Protein AF-A0A4D4KSQ4-F1 (afdb_monomer_lite)

Foldseek 3Di:
DPPPVPQPDDPDDPDDDDDDDDDPPRDPDDPDPDDDDDDDDDDDDDDPVDDDDPDQFADDDPSDQKDKDWDPADDPDDPPPQWDWDFAPPWDGSQHPVRTDPVRTDDIDHDHDGDMDIDHNDDDDDDDDD

pLDDT: mean 76.65, std 16.9, range [31.92, 95.06]

Secondary structure (DSSP, 8-state):
---TTTTT---S-------PPPPTT-------SSS------------TTS-----TT-S---SSSEEEEE----SS--TTSSEEEEE-TTSPTT--TTTS-GGGEEEEEE--SS-EEEEE---S------

Structure (mmCIF, N/CA/C/O backbone):
data_AF-A0A4D4KSQ4-F1
#
_entry.id   AF-A0A4D4KSQ4-F1
#
loop_
_atom_site.group_PDB
_atom_site.id
_atom_site.type_symbol
_atom_site.label_atom_id
_atom_site.label_alt_id
_atom_site.label_comp_id
_atom_site.label_asym_id
_atom_site.label_entity_id
_atom_site.label_seq_id
_atom_site.pdbx_PDB_ins_code
_atom_site.Cartn_x
_atom_site.Cartn_y
_atom_site.Cartn_z
_atom_site.occupancy
_atom_site.B_iso_or_equiv
_atom_site.auth_seq_id
_atom_site.auth_comp_id
_atom_site.auth_asym_id
_atom_site.auth_atom_id
_atom_site.pdbx_PDB_model_num
AT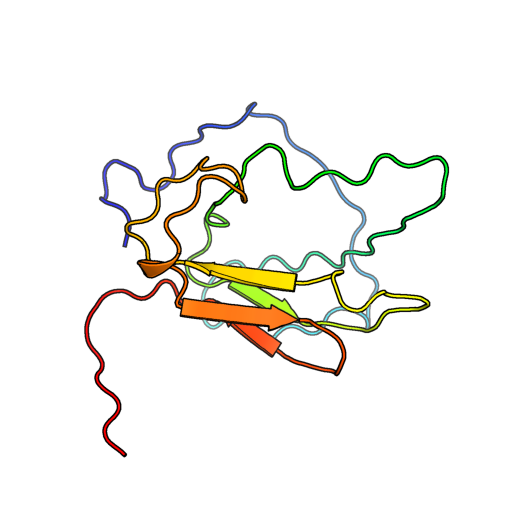OM 1 N N . MET A 1 1 ? -8.891 15.695 -1.012 1.00 41.22 1 MET A N 1
ATOM 2 C CA . MET A 1 1 ? -7.735 16.568 -1.251 1.00 41.22 1 MET A CA 1
ATOM 3 C C . MET A 1 1 ? -7.253 17.019 0.112 1.00 41.22 1 MET A C 1
ATOM 5 O O . MET A 1 1 ? -8.042 17.609 0.849 1.00 41.22 1 MET A O 1
ATOM 9 N N . LEU A 1 2 ? -6.022 16.661 0.494 1.00 42.97 2 LEU A N 1
ATOM 10 C CA . LEU A 1 2 ? -5.415 17.182 1.723 1.00 42.97 2 LEU A CA 1
ATOM 11 C C . LEU A 1 2 ? -5.394 18.716 1.657 1.00 42.97 2 LEU A C 1
ATOM 13 O O . LEU A 1 2 ? -5.388 19.301 0.571 1.00 42.97 2 LEU A O 1
ATOM 17 N N . SER A 1 3 ? -5.459 19.378 2.811 1.00 48.78 3 SER A N 1
ATOM 18 C CA . SER A 1 3 ? -5.404 20.838 2.846 1.00 48.78 3 SER A CA 1
ATOM 19 C C . SER A 1 3 ? -4.080 21.313 2.234 1.00 48.78 3 SER A C 1
ATOM 21 O O . SER A 1 3 ? -3.051 20.666 2.407 1.00 48.78 3 SER A O 1
ATOM 23 N N . THR A 1 4 ? -4.063 22.468 1.564 1.00 55.06 4 THR A N 1
ATOM 24 C CA . THR A 1 4 ? -2.838 23.038 0.962 1.00 55.06 4 THR A CA 1
ATOM 25 C C . THR A 1 4 ? -1.703 23.292 1.964 1.00 55.06 4 THR A C 1
ATOM 27 O O . THR A 1 4 ? -0.588 23.592 1.550 1.00 55.06 4 THR A O 1
ATOM 30 N N . LYS A 1 5 ? -1.969 23.207 3.275 1.00 53.38 5 LYS A N 1
ATOM 31 C CA . LYS A 1 5 ? -0.951 23.292 4.331 1.00 53.38 5 LYS A CA 1
ATOM 32 C C . LYS A 1 5 ? -0.245 21.967 4.619 1.00 53.38 5 LYS A C 1
ATOM 34 O O . LYS A 1 5 ? 0.877 22.012 5.111 1.00 53.38 5 LYS A O 1
ATOM 39 N N . ASP A 1 6 ? -0.888 20.843 4.323 1.00 57.50 6 ASP A N 1
ATOM 40 C CA . ASP A 1 6 ? -0.385 19.494 4.619 1.00 57.50 6 ASP A CA 1
ATOM 41 C C . ASP A 1 6 ? 0.122 18.781 3.355 1.00 57.50 6 ASP A C 1
ATOM 43 O O . ASP A 1 6 ? 0.700 17.698 3.423 1.00 57.50 6 ASP A O 1
ATOM 47 N N . ASP A 1 7 ? -0.070 19.407 2.195 1.00 59.31 7 ASP A N 1
ATOM 48 C CA . ASP A 1 7 ? 0.411 18.919 0.912 1.00 59.31 7 ASP A CA 1
ATOM 49 C C . ASP A 1 7 ? 1.947 19.037 0.835 1.00 59.31 7 ASP A C 1
ATOM 51 O O . ASP A 1 7 ? 2.521 20.089 1.127 1.00 59.31 7 ASP A O 1
ATOM 55 N N . PHE A 1 8 ? 2.625 17.952 0.449 1.00 57.41 8 PHE A N 1
ATOM 56 C CA . PHE A 1 8 ? 4.092 17.857 0.317 1.00 57.41 8 PHE A CA 1
ATOM 57 C C . PHE A 1 8 ? 4.929 18.023 1.604 1.00 57.41 8 PHE A C 1
ATOM 59 O O . PHE A 1 8 ? 6.138 18.267 1.525 1.00 57.41 8 PHE A O 1
ATOM 66 N N . VAL A 1 9 ? 4.349 17.852 2.796 1.00 70.56 9 VAL A N 1
ATOM 67 C CA . VAL A 1 9 ? 5.118 17.889 4.052 1.00 70.56 9 VAL A CA 1
ATOM 68 C C . VAL A 1 9 ? 5.728 16.513 4.351 1.00 70.56 9 VAL A C 1
ATOM 70 O O . VAL A 1 9 ? 5.035 15.514 4.521 1.00 70.56 9 VAL A O 1
ATOM 73 N N . GLN A 1 10 ? 7.061 16.438 4.422 1.00 70.75 10 GLN A N 1
ATOM 74 C CA . GLN A 1 10 ? 7.763 15.194 4.743 1.00 70.75 10 GLN A CA 1
ATOM 75 C C . GLN A 1 10 ? 7.709 14.904 6.251 1.00 70.75 10 GLN A C 1
ATOM 77 O O . GLN A 1 10 ? 8.364 15.579 7.041 1.00 70.75 10 GLN A O 1
ATOM 82 N N . HIS A 1 11 ? 7.004 13.840 6.637 1.00 74.31 11 HIS A N 1
ATOM 83 C CA . HIS A 1 11 ? 6.937 13.361 8.028 1.00 74.31 11 HIS A CA 1
ATOM 84 C C . HIS A 1 11 ? 7.864 12.164 8.321 1.00 74.31 11 HIS A C 1
ATOM 86 O O . HIS A 1 11 ? 7.946 11.693 9.454 1.00 74.31 11 HIS A O 1
ATOM 92 N N . GLY A 1 12 ? 8.575 11.668 7.302 1.00 73.19 12 GLY A N 1
ATOM 93 C CA . GLY A 1 12 ? 9.481 10.521 7.402 1.00 73.19 12 GLY A CA 1
ATOM 94 C C . GLY A 1 12 ? 10.941 10.879 7.711 1.00 73.19 12 GLY A C 1
ATOM 95 O O . GLY A 1 12 ? 11.318 12.031 7.884 1.00 73.19 12 GLY A O 1
ATOM 96 N N . SER A 1 13 ? 11.808 9.862 7.714 1.00 79.44 13 SER A N 1
ATOM 97 C CA . SER A 1 13 ? 13.224 9.978 8.120 1.00 79.44 13 SER A CA 1
ATOM 98 C C . SER A 1 13 ? 14.143 10.834 7.228 1.00 79.44 13 SER A C 1
ATOM 100 O O . SER A 1 13 ? 15.333 10.937 7.525 1.00 79.44 13 SER A O 1
ATOM 102 N N . GLY A 1 14 ? 13.661 11.375 6.103 1.00 82.69 14 GLY A N 1
ATOM 103 C CA . GLY A 1 14 ? 14.503 12.103 5.141 1.00 82.69 14 GLY A CA 1
ATOM 104 C C . GLY A 1 14 ? 15.452 11.228 4.310 1.00 82.69 14 GLY A C 1
ATOM 105 O O . GLY A 1 14 ? 16.205 11.744 3.488 1.00 82.69 14 GLY A O 1
ATOM 106 N N . LYS A 1 15 ? 15.463 9.906 4.517 1.00 86.31 15 LYS A N 1
ATOM 107 C CA . LYS A 1 15 ? 16.422 8.997 3.875 1.00 86.31 15 LYS A CA 1
ATOM 108 C C . LYS A 1 15 ? 15.991 8.608 2.464 1.00 86.31 15 LYS A C 1
ATOM 110 O O . LYS A 1 15 ? 14.857 8.192 2.248 1.00 86.31 15 LYS A O 1
ATOM 115 N N . VAL A 1 16 ? 16.944 8.640 1.537 1.00 89.06 16 VAL A N 1
ATOM 116 C CA . VAL A 1 16 ? 16.775 8.111 0.179 1.00 89.06 16 VAL A CA 1
ATOM 117 C C . VAL A 1 16 ? 17.078 6.614 0.175 1.00 89.06 16 VAL A C 1
ATOM 119 O O . VAL A 1 16 ? 18.085 6.173 0.731 1.00 89.06 16 VAL A O 1
ATOM 122 N N . ARG A 1 17 ? 16.206 5.832 -0.463 1.00 87.94 17 ARG A N 1
ATOM 123 C CA . ARG A 1 17 ? 16.414 4.410 -0.756 1.00 87.94 17 ARG A CA 1
ATOM 124 C C . ARG A 1 17 ? 16.480 4.229 -2.268 1.00 87.94 17 ARG A C 1
ATOM 126 O O . ARG A 1 17 ? 15.679 4.821 -2.983 1.00 87.94 17 ARG A O 1
ATOM 133 N N . ILE A 1 18 ? 17.442 3.437 -2.731 1.00 90.81 18 ILE A N 1
ATOM 134 C CA . ILE A 1 18 ? 17.653 3.142 -4.152 1.00 90.81 18 ILE A CA 1
ATOM 135 C C . ILE A 1 18 ? 17.267 1.682 -4.377 1.00 90.81 18 ILE A C 1
ATOM 137 O O . ILE A 1 18 ? 17.690 0.815 -3.613 1.00 90.81 18 ILE A O 1
ATOM 141 N N . PHE A 1 19 ? 16.455 1.435 -5.401 1.00 90.31 19 PHE A N 1
ATOM 142 C CA . PHE A 1 19 ? 15.987 0.108 -5.792 1.00 90.31 19 PHE A CA 1
ATOM 143 C C . PHE A 1 19 ? 16.490 -0.236 -7.192 1.00 90.31 19 PHE A C 1
ATOM 145 O O . PHE A 1 19 ? 16.766 0.663 -7.990 1.00 90.31 19 PHE A O 1
ATOM 152 N N . ASP A 1 20 ? 16.579 -1.532 -7.482 1.00 92.25 20 ASP A N 1
ATOM 153 C CA . ASP A 1 20 ? 16.898 -2.012 -8.823 1.00 92.25 20 ASP A CA 1
ATOM 154 C C . ASP A 1 20 ? 15.795 -1.630 -9.818 1.00 92.25 20 ASP A C 1
ATOM 156 O O . ASP A 1 20 ? 14.602 -1.660 -9.502 1.00 92.25 20 ASP A O 1
ATOM 160 N N . GLU A 1 21 ? 16.200 -1.291 -11.041 1.00 88.31 21 GLU A N 1
ATOM 161 C CA . GLU A 1 21 ? 15.267 -0.958 -12.112 1.00 88.31 21 GLU A CA 1
ATOM 162 C C . GLU A 1 21 ? 14.476 -2.194 -12.563 1.00 88.31 21 GLU A C 1
ATOM 164 O O . GLU A 1 21 ? 14.993 -3.315 -12.652 1.00 88.31 21 GLU A O 1
ATOM 169 N N . ILE A 1 22 ? 13.203 -1.981 -12.898 1.00 85.19 22 ILE A N 1
ATOM 170 C CA . ILE A 1 22 ? 12.370 -3.021 -13.493 1.00 85.19 22 ILE A CA 1
ATOM 171 C C . ILE A 1 22 ? 12.919 -3.374 -14.872 1.00 85.19 22 ILE A C 1
ATOM 173 O O . ILE A 1 22 ? 13.159 -2.515 -15.717 1.00 85.19 22 ILE A O 1
ATOM 177 N N . ARG A 1 23 ? 13.076 -4.674 -15.127 1.00 84.56 23 ARG A N 1
ATOM 178 C CA . ARG A 1 23 ? 13.585 -5.158 -16.411 1.00 84.56 23 ARG A CA 1
ATOM 179 C C . ARG A 1 23 ? 12.631 -4.802 -17.551 1.00 84.56 23 ARG A C 1
ATOM 181 O O . ARG A 1 23 ? 11.408 -4.861 -17.404 1.00 84.56 23 ARG A O 1
ATOM 188 N N . ALA A 1 24 ? 13.200 -4.533 -18.724 1.00 74.06 24 ALA A N 1
ATOM 189 C CA . ALA A 1 24 ? 12.431 -4.362 -19.952 1.00 74.06 24 ALA A CA 1
ATOM 190 C C . ALA A 1 24 ? 11.461 -5.546 -20.161 1.00 74.06 24 ALA A C 1
ATOM 192 O O . ALA A 1 24 ? 11.856 -6.709 -20.060 1.00 74.06 24 ALA A O 1
ATOM 193 N N . GLY A 1 25 ? 10.182 -5.242 -20.411 1.00 74.12 25 GLY A N 1
ATOM 194 C CA . GLY A 1 25 ? 9.107 -6.235 -20.561 1.00 74.12 25 GLY A CA 1
ATOM 195 C C . GLY A 1 25 ? 8.370 -6.624 -19.271 1.00 74.12 25 GLY A C 1
ATOM 196 O O . GLY A 1 25 ? 7.406 -7.377 -19.339 1.00 74.12 25 GLY A O 1
ATOM 197 N N . GLN A 1 26 ? 8.779 -6.110 -18.106 1.00 71.88 26 GLN A N 1
ATOM 198 C CA . GLN A 1 26 ? 8.053 -6.266 -16.832 1.00 71.88 26 GLN A CA 1
ATOM 199 C C . GLN A 1 26 ? 7.346 -4.975 -16.386 1.00 71.88 26 GLN A C 1
ATOM 201 O O . GLN A 1 26 ? 6.704 -4.946 -15.338 1.00 71.88 26 GLN A O 1
ATOM 206 N N . CYS A 1 27 ? 7.469 -3.911 -17.180 1.00 68.62 27 CYS A N 1
ATOM 207 C CA . CYS A 1 27 ? 6.822 -2.628 -16.958 1.00 68.62 27 CYS A CA 1
ATOM 208 C C . CYS A 1 27 ? 5.479 -2.602 -17.701 1.00 68.62 27 CYS A C 1
ATOM 210 O O . CYS A 1 27 ? 5.444 -2.507 -18.927 1.00 68.62 27 CYS A O 1
ATOM 212 N N . TRP A 1 28 ? 4.385 -2.718 -16.950 1.00 60.03 28 TRP A N 1
ATOM 213 C CA . TRP A 1 28 ? 3.015 -2.637 -17.458 1.00 60.03 28 TRP A CA 1
ATOM 214 C C . TRP A 1 28 ? 2.438 -1.270 -17.085 1.00 60.03 28 TRP A C 1
ATOM 216 O O . TRP A 1 28 ? 1.618 -1.164 -16.178 1.00 60.03 28 TRP A O 1
ATOM 226 N N . THR A 1 29 ? 2.923 -0.193 -17.703 1.00 60.50 29 THR A N 1
ATOM 227 C CA . THR A 1 29 ? 2.397 1.150 -17.425 1.00 60.50 29 THR A CA 1
ATOM 228 C C . THR A 1 29 ? 1.211 1.471 -18.322 1.00 60.50 29 THR A C 1
ATOM 230 O O . THR A 1 29 ? 1.227 1.254 -19.533 1.00 60.50 29 THR A O 1
ATOM 233 N N . THR A 1 30 ? 0.177 2.056 -17.726 1.00 55.25 30 THR A N 1
ATOM 234 C CA . THR A 1 30 ? -0.778 2.886 -18.458 1.00 55.25 30 THR A CA 1
ATOM 235 C C . THR A 1 30 ? -0.108 4.219 -18.778 1.00 55.25 30 THR A C 1
ATOM 237 O O . THR A 1 30 ? 0.641 4.745 -17.955 1.00 55.25 30 THR A O 1
ATOM 240 N N . THR A 1 31 ? -0.363 4.785 -19.956 1.00 56.06 31 THR A N 1
ATOM 241 C CA . THR A 1 31 ? 0.161 6.100 -20.349 1.00 56.06 31 THR A CA 1
ATOM 242 C C . THR A 1 31 ? -0.184 7.149 -19.287 1.00 56.06 31 THR A C 1
ATOM 244 O O . THR A 1 31 ? -1.354 7.477 -19.102 1.00 56.06 31 THR A O 1
ATOM 247 N N . ALA A 1 32 ? 0.821 7.678 -18.585 1.00 56.72 32 ALA A N 1
ATOM 248 C CA . ALA A 1 32 ? 0.631 8.802 -17.678 1.00 56.72 32 ALA A CA 1
ATOM 249 C C . ALA A 1 32 ? 0.372 10.057 -18.520 1.00 56.72 32 ALA A C 1
ATOM 251 O O . ALA A 1 32 ? 1.266 10.578 -19.188 1.00 56.72 32 ALA A O 1
ATOM 252 N N . ILE A 1 33 ? -0.873 10.521 -18.533 1.00 54.19 33 ILE A N 1
ATOM 253 C CA . ILE A 1 33 ? -1.274 11.719 -19.265 1.00 54.19 33 ILE A CA 1
ATOM 254 C C . ILE A 1 33 ? -0.913 12.914 -18.365 1.00 54.19 33 ILE A C 1
ATOM 256 O O . ILE A 1 33 ? -1.743 13.396 -17.609 1.00 54.19 33 ILE A O 1
ATOM 260 N N . ALA A 1 34 ? 0.362 13.324 -18.406 1.00 64.19 34 ALA A N 1
ATOM 261 C CA . ALA A 1 34 ? 0.961 14.444 -17.658 1.00 64.19 34 ALA A CA 1
ATOM 262 C C . ALA A 1 34 ? 1.146 14.258 -16.127 1.00 64.19 34 ALA A C 1
ATOM 264 O O . ALA A 1 34 ? 0.589 15.010 -15.333 1.00 64.19 34 ALA A O 1
ATOM 265 N N . GLY A 1 35 ? 2.008 13.319 -15.708 1.00 71.88 35 GLY A N 1
ATOM 266 C CA . GLY A 1 35 ? 2.427 13.161 -14.303 1.00 71.88 35 GLY A CA 1
ATOM 267 C C . GLY A 1 35 ? 3.625 12.218 -14.122 1.00 71.88 35 GLY A C 1
ATOM 268 O O . GLY A 1 35 ? 4.056 11.570 -15.078 1.00 71.88 35 GLY A O 1
ATOM 269 N N . VAL A 1 36 ? 4.170 12.136 -12.901 1.00 79.25 36 VAL A N 1
ATOM 270 C CA . VAL A 1 36 ? 5.177 11.124 -12.528 1.00 79.25 36 VAL A CA 1
ATOM 271 C C . VAL A 1 36 ? 4.447 9.866 -12.062 1.00 79.25 36 VAL A C 1
ATOM 273 O O . VAL A 1 36 ? 3.675 9.919 -11.112 1.00 79.25 36 VAL A O 1
ATOM 276 N N . CYS A 1 37 ? 4.697 8.735 -12.720 1.00 82.75 37 CYS A N 1
ATOM 277 C CA . CYS A 1 37 ? 4.179 7.431 -12.311 1.00 82.75 37 CYS A CA 1
ATOM 278 C C . CYS A 1 37 ? 5.326 6.592 -11.746 1.00 82.75 37 CYS A C 1
ATOM 280 O O . CYS A 1 37 ? 6.327 6.362 -12.428 1.00 82.75 37 CYS A O 1
ATOM 282 N N . THR A 1 38 ? 5.179 6.139 -10.504 1.00 84.06 38 THR A N 1
ATOM 283 C CA . THR A 1 38 ? 6.071 5.159 -9.887 1.00 84.06 38 THR A CA 1
ATOM 284 C C . THR A 1 38 ? 5.445 3.772 -10.007 1.00 84.06 38 THR A C 1
ATOM 286 O O . THR A 1 38 ? 4.245 3.599 -9.809 1.00 84.06 38 THR A O 1
ATOM 289 N N . LEU A 1 39 ? 6.253 2.770 -10.359 1.00 86.44 39 LEU A N 1
ATOM 290 C CA . LEU A 1 39 ? 5.800 1.384 -10.484 1.00 86.44 39 LEU A CA 1
ATOM 291 C C . LEU A 1 39 ? 6.726 0.490 -9.657 1.00 86.44 39 LEU A C 1
ATOM 293 O O . LEU A 1 39 ? 7.784 0.102 -10.146 1.00 86.44 39 LEU A O 1
ATOM 297 N N . PRO A 1 40 ? 6.387 0.188 -8.395 1.00 87.56 40 PRO A N 1
ATOM 298 C CA . PRO A 1 40 ? 7.117 -0.799 -7.613 1.00 87.56 40 PRO A CA 1
ATOM 299 C C . PRO A 1 40 ? 6.642 -2.217 -7.966 1.00 87.56 40 PRO A C 1
ATOM 301 O O . PRO A 1 40 ? 5.461 -2.536 -7.852 1.00 87.56 40 PRO A O 1
ATOM 304 N N . ASN A 1 41 ? 7.565 -3.097 -8.366 1.00 89.25 41 ASN A N 1
ATOM 305 C CA . ASN A 1 41 ? 7.278 -4.525 -8.533 1.00 89.25 41 ASN A CA 1
ATOM 306 C C . ASN A 1 41 ? 7.657 -5.277 -7.250 1.00 89.25 41 ASN A C 1
ATOM 308 O O . ASN A 1 41 ? 8.835 -5.534 -6.996 1.00 89.25 41 ASN A O 1
ATOM 312 N N . MET A 1 42 ? 6.659 -5.581 -6.418 1.00 88.75 42 MET A N 1
ATOM 313 C CA . MET A 1 42 ? 6.862 -6.132 -5.078 1.00 88.75 42 MET A CA 1
ATOM 314 C C . MET A 1 42 ? 6.592 -7.636 -5.024 1.00 88.75 42 MET A C 1
ATOM 316 O O . MET A 1 42 ? 5.605 -8.133 -5.564 1.00 88.75 42 MET A O 1
ATOM 320 N N . ARG A 1 43 ? 7.452 -8.359 -4.299 1.00 89.38 43 ARG A N 1
ATOM 321 C CA . ARG A 1 43 ? 7.248 -9.763 -3.936 1.00 89.38 43 ARG A CA 1
ATOM 322 C C . ARG A 1 43 ? 7.412 -9.932 -2.433 1.00 89.38 43 ARG A C 1
ATOM 324 O O . ARG A 1 43 ? 8.528 -9.859 -1.926 1.00 89.38 43 ARG A O 1
ATOM 331 N N . THR A 1 44 ? 6.318 -10.245 -1.753 1.00 88.12 44 THR A N 1
ATOM 332 C CA . THR A 1 44 ? 6.349 -10.665 -0.350 1.00 88.12 44 THR A CA 1
ATOM 333 C C . THR A 1 44 ? 6.712 -12.146 -0.270 1.00 88.12 44 THR A C 1
ATOM 335 O O . THR A 1 44 ? 6.199 -12.969 -1.032 1.00 88.12 44 THR A O 1
ATOM 338 N N . ILE A 1 45 ? 7.637 -12.488 0.623 1.00 88.25 45 ILE A N 1
ATOM 339 C CA . ILE A 1 45 ? 8.053 -13.864 0.902 1.00 88.25 45 ILE A CA 1
ATOM 340 C C . ILE A 1 45 ? 7.878 -14.076 2.399 1.00 88.25 45 ILE A C 1
ATOM 342 O O . ILE A 1 45 ? 8.425 -13.308 3.181 1.00 88.25 45 ILE A O 1
ATOM 346 N N . THR A 1 46 ? 7.146 -15.118 2.779 1.00 85.38 46 THR A N 1
ATOM 347 C CA . THR A 1 46 ? 6.988 -15.551 4.169 1.00 85.38 46 THR A CA 1
ATOM 348 C C . THR A 1 46 ? 7.611 -16.935 4.346 1.00 85.38 46 THR A C 1
ATOM 350 O O . THR A 1 46 ? 7.643 -17.750 3.419 1.00 85.38 46 THR A O 1
ATOM 353 N N . ASN A 1 47 ? 8.174 -17.193 5.523 1.00 84.00 47 ASN A N 1
ATOM 354 C CA . ASN A 1 47 ? 8.657 -18.503 5.955 1.00 84.00 47 ASN A CA 1
ATOM 355 C C . ASN A 1 47 ? 8.585 -18.571 7.492 1.00 84.00 47 ASN A C 1
ATOM 357 O O . ASN A 1 47 ? 8.314 -17.559 8.131 1.00 84.00 47 ASN A O 1
ATOM 361 N N . GLY A 1 48 ? 8.816 -19.748 8.080 1.00 83.38 48 GLY A N 1
ATOM 362 C CA . GLY A 1 48 ? 8.704 -19.939 9.534 1.00 83.38 48 GLY A CA 1
ATOM 363 C C . GLY A 1 48 ? 9.705 -19.141 10.380 1.00 83.38 48 GLY A C 1
ATOM 364 O O . GLY A 1 48 ? 9.510 -19.040 11.586 1.00 83.38 48 GLY A O 1
ATOM 365 N N . ASP A 1 49 ? 10.740 -18.567 9.761 1.00 88.00 49 ASP A N 1
ATOM 366 C CA . ASP A 1 49 ? 11.764 -17.755 10.426 1.00 88.00 49 ASP A CA 1
ATOM 367 C C . ASP A 1 49 ? 11.482 -16.243 10.307 1.00 88.00 49 ASP A C 1
ATOM 369 O O . ASP A 1 49 ? 12.181 -15.428 10.913 1.00 88.00 49 ASP A O 1
ATOM 373 N N . LEU A 1 50 ? 10.479 -15.848 9.513 1.00 83.81 50 LEU A N 1
ATOM 374 C CA . LEU A 1 50 ? 10.064 -14.461 9.337 1.00 83.81 50 LEU A CA 1
ATOM 375 C C . LEU A 1 50 ? 8.892 -14.147 10.264 1.00 83.81 50 LEU A C 1
ATOM 377 O O . LEU A 1 50 ? 7.888 -14.855 10.286 1.00 83.81 50 LEU A O 1
ATOM 381 N N . ILE A 1 51 ? 9.016 -13.045 11.000 1.00 76.88 51 ILE A N 1
ATOM 382 C CA . ILE A 1 51 ? 7.907 -12.481 11.764 1.00 76.88 51 ILE A CA 1
ATOM 383 C C . ILE A 1 51 ? 7.038 -11.697 10.780 1.00 76.88 51 ILE A C 1
ATOM 385 O O . ILE A 1 51 ? 7.496 -10.709 10.204 1.00 76.88 51 ILE A O 1
ATOM 389 N N . ASP A 1 52 ? 5.810 -12.163 10.579 1.00 74.25 52 ASP A N 1
ATOM 390 C CA . ASP A 1 52 ? 4.801 -11.473 9.783 1.00 74.25 52 ASP A CA 1
ATOM 391 C C . ASP A 1 52 ? 3.945 -10.613 10.719 1.00 74.25 52 ASP A C 1
ATOM 393 O O . ASP A 1 52 ? 3.124 -11.135 11.474 1.00 74.25 52 ASP A O 1
ATOM 397 N N . GLU A 1 53 ? 4.177 -9.300 10.712 1.00 77.56 53 GLU A N 1
ATOM 398 C CA . GLU A 1 53 ? 3.322 -8.334 11.401 1.00 77.56 53 GLU A CA 1
ATOM 399 C C . GLU A 1 53 ? 2.791 -7.311 10.395 1.00 77.56 53 GLU A C 1
ATOM 401 O O . GLU A 1 53 ? 3.517 -6.913 9.474 1.00 77.56 53 GLU A O 1
ATOM 406 N N . PRO A 1 54 ? 1.548 -6.834 10.573 1.00 79.06 54 PRO A N 1
ATOM 407 C CA . PRO A 1 54 ? 1.031 -5.712 9.806 1.00 79.06 54 PRO A CA 1
ATOM 408 C C . PRO A 1 54 ? 1.978 -4.511 9.859 1.00 79.06 54 PRO A C 1
ATOM 410 O O . PRO A 1 54 ? 2.695 -4.308 10.842 1.00 79.06 54 PRO A O 1
ATOM 413 N N . ALA A 1 55 ? 1.972 -3.706 8.794 1.00 79.81 55 ALA A N 1
ATOM 414 C CA . ALA A 1 55 ? 2.839 -2.540 8.693 1.00 79.81 55 ALA A CA 1
ATOM 415 C C . ALA A 1 55 ? 2.741 -1.679 9.961 1.00 79.81 55 ALA A C 1
ATOM 417 O O . ALA A 1 55 ? 1.648 -1.312 10.392 1.00 79.81 55 ALA A O 1
ATOM 418 N N . LEU A 1 56 ? 3.898 -1.343 10.542 1.00 80.62 56 LEU A N 1
ATOM 419 C CA . LEU A 1 56 ? 3.978 -0.571 11.788 1.00 80.62 56 LEU A CA 1
ATOM 420 C C . LEU A 1 56 ? 3.300 0.804 11.670 1.00 80.62 56 LEU A C 1
ATOM 422 O O . LEU A 1 56 ? 2.868 1.365 12.672 1.00 80.62 56 LEU A O 1
ATOM 426 N N . GLU A 1 57 ? 3.226 1.328 10.446 1.00 82.56 57 GLU A N 1
ATOM 427 C CA . GLU A 1 57 ? 2.563 2.584 10.105 1.00 82.56 57 GLU A CA 1
ATOM 428 C C . GLU A 1 57 ? 1.037 2.518 10.246 1.00 82.56 57 GLU A C 1
ATOM 430 O O . GLU A 1 57 ? 0.421 3.556 10.425 1.00 82.56 57 GLU A O 1
ATOM 435 N N . GLY A 1 58 ? 0.416 1.335 10.227 1.00 88.19 58 GLY A N 1
ATOM 436 C CA . GLY A 1 58 ? -1.042 1.220 10.260 1.00 88.19 58 GLY A CA 1
ATOM 437 C C . GLY A 1 58 ? -1.698 1.731 8.973 1.00 88.19 58 GLY A C 1
ATOM 438 O O . GLY A 1 58 ? -1.146 1.579 7.883 1.00 88.19 58 GLY A O 1
ATOM 439 N N . VAL A 1 59 ? -2.901 2.298 9.087 1.00 89.44 59 VAL A N 1
ATOM 440 C CA . VAL A 1 59 ? -3.618 2.910 7.956 1.00 89.44 59 VAL A CA 1
ATOM 441 C C . VAL A 1 59 ? -2.843 4.119 7.438 1.00 89.44 59 VAL A C 1
ATOM 443 O O . VAL A 1 59 ? -2.448 4.983 8.221 1.00 89.44 59 VAL A O 1
ATOM 446 N N . HIS A 1 60 ? -2.652 4.203 6.123 1.00 88.75 60 HIS A N 1
ATOM 447 C CA . HIS A 1 60 ? -1.954 5.323 5.501 1.00 88.75 60 HIS A CA 1
ATOM 448 C C . HIS A 1 60 ? -2.435 5.589 4.069 1.00 88.75 60 HIS A C 1
ATOM 450 O O . HIS A 1 60 ? -3.081 4.751 3.437 1.00 88.75 60 HIS A O 1
ATOM 456 N N . GLY A 1 61 ? -2.076 6.767 3.556 1.00 85.88 61 GLY A N 1
ATOM 457 C CA . GLY A 1 61 ? -2.083 7.072 2.126 1.00 85.88 61 GLY A CA 1
ATOM 458 C C . GLY A 1 61 ? -0.672 7.001 1.537 1.00 85.88 61 GLY A C 1
ATOM 459 O O . GLY A 1 61 ? 0.314 7.143 2.256 1.00 85.88 61 GLY A O 1
ATOM 460 N N . ASP A 1 62 ? -0.563 6.816 0.221 1.00 83.56 62 ASP A N 1
ATOM 461 C CA . ASP A 1 62 ? 0.736 6.627 -0.454 1.00 83.56 62 ASP A CA 1
ATOM 462 C C . ASP A 1 62 ? 1.414 7.930 -0.912 1.00 83.56 62 ASP A C 1
ATOM 464 O O . ASP A 1 62 ? 2.508 7.904 -1.475 1.00 83.56 62 ASP A O 1
ATOM 468 N N . GLY A 1 63 ? 0.764 9.082 -0.718 1.00 81.81 63 GLY A N 1
ATOM 469 C CA . GLY A 1 63 ? 1.280 10.391 -1.141 1.00 81.81 63 GLY A CA 1
ATOM 470 C C . GLY A 1 63 ? 1.167 10.687 -2.644 1.00 81.81 63 GLY A C 1
ATOM 471 O O . GLY A 1 63 ? 1.651 11.725 -3.088 1.00 81.81 63 GLY A O 1
ATOM 472 N N . GLY A 1 64 ? 0.535 9.805 -3.424 1.00 82.69 64 GLY A N 1
ATOM 473 C CA . GLY A 1 64 ? 0.119 10.069 -4.805 1.00 82.69 64 GLY A CA 1
ATOM 474 C C . GLY A 1 64 ? -1.366 10.432 -4.902 1.00 82.69 64 GLY A C 1
ATOM 475 O O . GLY A 1 64 ? -2.150 10.110 -4.011 1.00 82.69 64 GLY A O 1
ATOM 476 N N . ASP A 1 65 ? -1.769 11.057 -6.011 1.00 82.44 65 ASP A N 1
ATOM 477 C CA . ASP A 1 65 ? -3.183 11.380 -6.266 1.00 82.44 65 ASP A CA 1
ATOM 478 C C . ASP A 1 65 ? -4.052 10.120 -6.374 1.00 82.44 65 ASP A C 1
ATOM 480 O O . ASP A 1 65 ? -5.198 10.080 -5.914 1.00 82.44 65 ASP A O 1
ATOM 484 N N . HIS A 1 66 ? -3.495 9.086 -7.007 1.00 83.31 66 HIS A N 1
ATOM 485 C CA . HIS A 1 66 ? -4.138 7.807 -7.262 1.00 83.31 66 HIS A CA 1
ATOM 486 C C . HIS A 1 66 ? -3.128 6.676 -7.080 1.00 83.31 66 HIS A C 1
ATOM 488 O O . HIS A 1 66 ? -2.032 6.729 -7.642 1.00 83.31 66 HIS A O 1
ATOM 494 N N . THR A 1 67 ? -3.537 5.625 -6.373 1.00 84.62 67 THR A N 1
ATOM 495 C CA . THR A 1 67 ? -2.771 4.379 -6.268 1.00 84.62 67 THR A CA 1
ATOM 496 C C . THR A 1 67 ? -3.515 3.270 -6.994 1.00 84.62 67 THR A C 1
ATOM 498 O O . THR A 1 67 ? -4.742 3.197 -6.989 1.00 84.62 67 THR A O 1
ATOM 501 N N . MET A 1 68 ? -2.774 2.362 -7.614 1.00 85.81 68 MET A N 1
ATOM 502 C CA . MET A 1 68 ? -3.328 1.122 -8.133 1.00 85.81 68 MET A CA 1
ATOM 503 C C . MET A 1 68 ? -2.487 -0.050 -7.650 1.00 85.81 68 MET A C 1
ATOM 505 O O . MET A 1 68 ? -1.292 -0.116 -7.931 1.00 85.81 68 MET A O 1
ATOM 509 N N . THR A 1 69 ? -3.139 -1.008 -6.997 1.00 86.25 69 THR A N 1
ATOM 510 C CA . THR A 1 69 ? -2.522 -2.291 -6.660 1.00 86.25 69 THR A CA 1
ATOM 511 C C . THR A 1 69 ? -3.034 -3.339 -7.632 1.00 86.25 69 THR A C 1
ATOM 513 O O . THR A 1 69 ? -4.241 -3.568 -7.744 1.00 86.25 69 THR A O 1
ATOM 516 N N . THR A 1 70 ? -2.105 -3.962 -8.356 1.00 85.44 70 THR A N 1
ATOM 517 C CA . THR A 1 70 ? -2.404 -5.070 -9.266 1.00 85.44 70 THR A CA 1
ATOM 518 C C . THR A 1 70 ? -1.776 -6.338 -8.725 1.00 85.44 70 THR A C 1
ATOM 520 O O . THR A 1 70 ? -0.559 -6.418 -8.551 1.00 85.44 70 THR A O 1
ATOM 523 N N . TYR A 1 71 ? -2.606 -7.344 -8.481 1.00 87.38 71 TYR A N 1
ATOM 524 C CA . TYR A 1 71 ? -2.127 -8.649 -8.065 1.00 87.38 71 TYR A CA 1
ATOM 525 C C . TYR A 1 71 ? -1.594 -9.440 -9.266 1.00 87.38 71 TYR A C 1
ATOM 527 O O . TYR A 1 71 ? -2.317 -9.691 -10.229 1.00 87.38 71 TYR A O 1
ATOM 535 N N . LEU A 1 72 ? -0.321 -9.843 -9.201 1.00 87.81 72 LEU A N 1
ATOM 536 C CA . LEU A 1 72 ? 0.355 -10.587 -10.273 1.00 87.81 72 LEU A CA 1
ATOM 537 C C . LEU A 1 72 ? 0.358 -12.108 -10.056 1.00 87.81 72 LEU A C 1
ATOM 539 O O . LEU A 1 72 ? 0.643 -12.860 -10.988 1.00 87.81 72 LEU A O 1
ATOM 543 N N . GLY A 1 73 ? 0.062 -12.571 -8.840 1.00 88.75 73 GLY A N 1
ATOM 544 C CA . GLY A 1 73 ? 0.046 -13.988 -8.489 1.00 88.75 73 GLY A CA 1
ATOM 545 C C . GLY A 1 73 ? 0.697 -14.294 -7.141 1.00 88.75 73 GLY A C 1
ATOM 546 O O . GLY A 1 73 ? 1.460 -13.501 -6.591 1.00 88.75 73 GLY A O 1
ATOM 547 N N . SER A 1 74 ? 0.423 -15.489 -6.624 1.00 90.75 74 SER A N 1
ATOM 548 C CA . SER A 1 74 ? 1.002 -16.015 -5.387 1.00 90.75 74 SER A CA 1
ATOM 549 C C . SER A 1 74 ? 1.146 -17.538 -5.456 1.00 90.75 74 SER A C 1
ATOM 551 O O . SER A 1 74 ? 0.711 -18.190 -6.409 1.00 90.75 74 SER A O 1
ATOM 553 N N . ARG A 1 75 ? 1.800 -18.118 -4.449 1.00 90.69 75 ARG A N 1
ATOM 554 C CA . ARG A 1 75 ? 1.858 -19.564 -4.215 1.00 90.69 75 ARG A CA 1
ATOM 555 C C . ARG A 1 75 ? 1.717 -19.805 -2.722 1.00 90.69 75 ARG A C 1
ATOM 557 O O . ARG A 1 75 ? 2.365 -19.101 -1.955 1.00 90.69 75 ARG A O 1
ATOM 564 N N . ASN A 1 76 ? 0.944 -20.823 -2.339 1.00 89.75 76 ASN A N 1
ATOM 565 C CA . ASN A 1 76 ? 0.765 -21.221 -0.937 1.00 89.75 76 ASN A CA 1
ATOM 566 C C . ASN A 1 76 ? 0.266 -20.073 -0.032 1.00 89.75 76 ASN A C 1
ATOM 568 O O . ASN A 1 76 ? 0.747 -19.893 1.082 1.00 89.75 76 ASN A O 1
ATOM 572 N N . MET A 1 77 ? -0.659 -19.261 -0.545 1.00 87.69 77 MET A N 1
ATOM 573 C CA . MET A 1 77 ? -1.246 -18.143 0.185 1.00 87.69 77 MET A CA 1
ATOM 574 C C . MET A 1 77 ? -2.513 -18.601 0.902 1.00 87.69 77 MET A C 1
ATOM 576 O O . MET A 1 77 ? -3.348 -19.280 0.304 1.00 87.69 77 MET A O 1
ATOM 580 N N . THR A 1 78 ? -2.637 -18.248 2.179 1.00 88.06 78 THR A N 1
ATOM 581 C CA . THR A 1 78 ? -3.815 -18.605 2.974 1.00 88.06 78 THR A CA 1
ATOM 582 C C . THR A 1 78 ? -4.988 -17.679 2.684 1.00 88.06 78 THR A C 1
ATOM 584 O O . THR A 1 78 ? -4.839 -16.620 2.071 1.00 88.06 78 THR A O 1
ATOM 587 N N . GLU A 1 79 ? -6.163 -18.070 3.167 1.00 86.06 79 GLU A N 1
ATOM 588 C CA . GLU A 1 79 ? -7.390 -17.313 2.967 1.00 86.06 79 GLU A CA 1
ATOM 5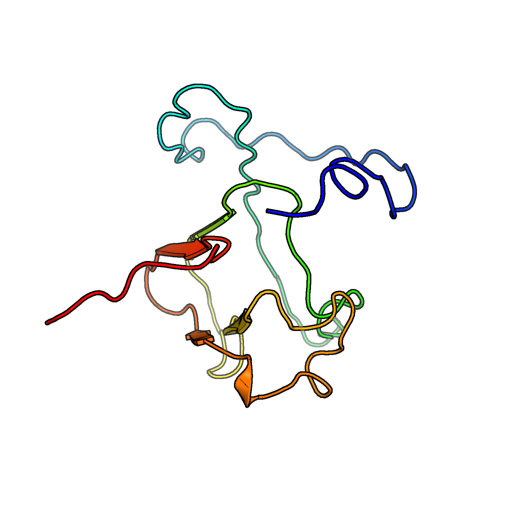89 C C . GLU A 1 79 ? -7.436 -15.971 3.699 1.00 86.06 79 GLU A C 1
ATOM 591 O O . GLU A 1 79 ? -8.230 -15.116 3.328 1.00 86.06 79 GLU A O 1
ATOM 596 N N . GLU A 1 80 ? -6.545 -15.749 4.656 1.00 85.19 80 GLU A N 1
ATOM 597 C CA . GLU A 1 80 ? -6.487 -14.523 5.459 1.00 85.19 80 GLU A CA 1
ATOM 598 C C . GLU A 1 80 ? -5.302 -13.627 5.055 1.00 85.19 80 GLU A C 1
ATOM 600 O O . GLU A 1 80 ? -5.122 -12.531 5.578 1.00 85.19 80 GLU A O 1
ATOM 605 N N . SER A 1 81 ? -4.487 -14.070 4.093 1.00 86.88 81 SER A N 1
ATOM 606 C CA . SER A 1 81 ? -3.333 -13.325 3.586 1.00 86.88 81 SER A CA 1
ATOM 607 C C . SER A 1 81 ? -3.697 -12.419 2.405 1.00 86.88 81 SER A C 1
ATOM 609 O O . SER A 1 81 ? -4.664 -12.673 1.682 1.00 86.88 81 SER A O 1
ATOM 611 N N . ALA A 1 82 ? -2.858 -11.400 2.170 1.00 87.88 82 ALA A N 1
ATOM 612 C CA . ALA A 1 82 ? -2.981 -10.442 1.062 1.00 87.88 82 ALA A CA 1
ATOM 613 C C . ALA A 1 82 ? -4.377 -9.804 0.970 1.00 87.88 82 ALA A C 1
ATOM 615 O O . ALA A 1 82 ? -4.988 -9.721 -0.098 1.00 87.88 82 ALA A O 1
ATOM 616 N N . VAL A 1 83 ? -4.880 -9.365 2.119 1.00 88.69 83 VAL A N 1
ATOM 617 C CA . VAL A 1 83 ? -6.141 -8.645 2.236 1.00 88.69 83 VAL A CA 1
ATOM 618 C C . VAL A 1 83 ? -5.861 -7.146 2.240 1.00 88.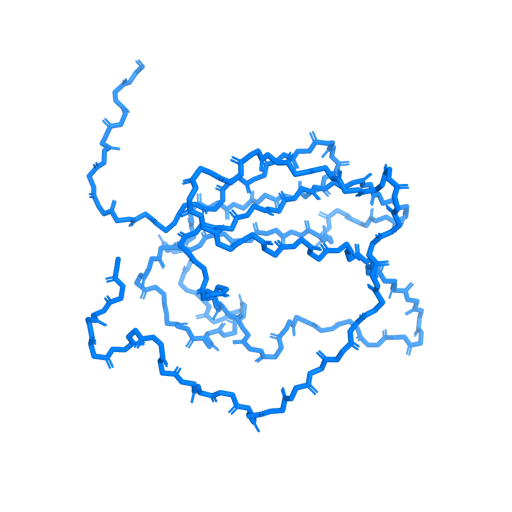69 83 VAL A C 1
ATOM 620 O O . VAL A 1 83 ? -5.023 -6.660 2.996 1.00 88.69 83 VAL A O 1
ATOM 623 N N . THR A 1 84 ? -6.572 -6.406 1.395 1.00 89.25 84 THR A N 1
ATOM 624 C CA . THR A 1 84 ? -6.575 -4.945 1.393 1.00 89.25 84 THR A CA 1
ATOM 625 C C . THR A 1 84 ? -7.874 -4.433 1.996 1.00 89.25 84 THR A C 1
ATOM 627 O O . THR A 1 84 ? -8.966 -4.795 1.552 1.00 89.25 84 THR A O 1
ATOM 630 N N . PHE A 1 85 ? -7.732 -3.540 2.971 1.00 89.81 85 PHE A N 1
ATOM 631 C CA . PHE A 1 85 ? -8.820 -2.746 3.522 1.00 89.81 85 PHE A CA 1
ATOM 632 C C . PHE A 1 85 ? -8.706 -1.324 2.987 1.00 89.81 85 PHE A C 1
ATOM 634 O O . PHE A 1 85 ? -7.646 -0.714 3.104 1.00 89.81 85 PHE A O 1
ATOM 641 N N . LEU A 1 86 ? -9.784 -0.803 2.401 1.00 90.56 86 LEU A N 1
ATOM 642 C CA . LEU A 1 86 ? -9.866 0.605 2.014 1.00 90.56 86 LEU A CA 1
ATOM 643 C C . LEU A 1 86 ? -10.791 1.325 2.95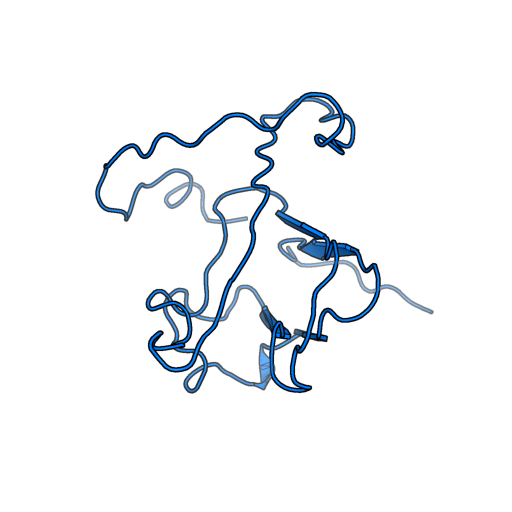7 1.00 90.56 86 LEU A C 1
ATOM 645 O O . LEU A 1 86 ? -11.925 0.890 3.163 1.00 90.56 86 LEU A O 1
ATOM 649 N N . GLN A 1 87 ? -10.291 2.426 3.492 1.00 90.69 87 GLN A N 1
ATOM 650 C CA . GLN A 1 87 ? -10.991 3.215 4.482 1.00 90.69 87 GLN A CA 1
ATOM 651 C C . GLN A 1 87 ? -11.361 4.575 3.915 1.00 90.69 87 GLN A C 1
ATOM 653 O O . GLN A 1 87 ? -10.711 5.088 3.001 1.00 90.69 87 GLN A O 1
ATOM 658 N N . GLU A 1 88 ? -12.432 5.142 4.453 1.00 90.75 88 GLU A N 1
ATOM 659 C CA . GLU A 1 88 ? -12.754 6.540 4.231 1.00 90.75 88 GLU A CA 1
ATOM 660 C C . GLU A 1 88 ? -11.650 7.456 4.755 1.00 90.75 88 GLU A C 1
ATOM 662 O O . GLU A 1 88 ? -10.944 7.145 5.713 1.00 90.75 88 GLU A O 1
ATOM 667 N N . VAL A 1 89 ? -11.577 8.657 4.182 1.00 86.69 89 VAL A N 1
ATOM 668 C CA . VAL A 1 89 ? -10.555 9.659 4.530 1.00 86.69 89 VAL A CA 1
ATOM 669 C C . VAL A 1 89 ? -10.673 10.164 5.976 1.00 86.69 89 VAL A C 1
ATOM 671 O O . VAL A 1 89 ? -9.800 10.889 6.443 1.00 86.69 89 VAL A O 1
ATOM 674 N N . GLN A 1 90 ? -11.780 9.848 6.660 1.00 90.19 90 GLN A N 1
ATOM 675 C CA . GLN A 1 90 ? -11.995 10.201 8.062 1.00 90.19 90 GLN A CA 1
ATOM 676 C C . GLN A 1 90 ? -11.226 9.303 9.041 1.00 90.19 90 GLN A C 1
ATOM 678 O O . GLN A 1 90 ? -11.082 9.708 10.193 1.00 90.19 90 GLN A O 1
ATOM 683 N N . GLU A 1 91 ? -10.741 8.128 8.620 1.00 91.31 91 GLU A N 1
ATOM 684 C CA . GLU A 1 91 ? -9.870 7.315 9.474 1.00 91.31 91 GLU A CA 1
ATOM 685 C C . GLU A 1 91 ? -8.557 8.064 9.731 1.00 91.31 91 GLU A C 1
ATOM 687 O O . GLU A 1 91 ? -8.014 8.753 8.863 1.00 91.31 91 GLU A O 1
ATOM 692 N N . VAL A 1 92 ? -8.043 7.940 10.950 1.00 89.62 92 VAL A N 1
ATOM 693 C CA . VAL A 1 92 ? -6.810 8.608 11.341 1.00 89.62 92 VAL A CA 1
ATOM 694 C C . VAL A 1 92 ? -5.620 7.843 10.753 1.00 89.62 92 VAL A C 1
ATOM 696 O O . VAL A 1 92 ? -5.425 6.655 11.002 1.00 89.62 92 VAL A O 1
ATOM 699 N N . ASN A 1 93 ? -4.776 8.535 9.981 1.00 86.50 93 ASN A N 1
ATOM 700 C CA . ASN A 1 93 ? -3.496 7.972 9.543 1.00 86.50 93 ASN A CA 1
ATOM 701 C C . ASN A 1 93 ? -2.686 7.516 10.764 1.00 86.50 93 ASN A C 1
ATOM 703 O O . ASN A 1 93 ? -2.552 8.264 11.736 1.00 86.50 93 ASN A O 1
ATOM 707 N N . GLY A 1 94 ? -2.105 6.322 10.710 1.00 87.56 94 GLY A N 1
ATOM 708 C CA . GLY A 1 94 ? -1.399 5.745 11.851 1.00 87.56 94 GLY A CA 1
ATOM 709 C C . GLY A 1 94 ? -2.224 4.759 12.677 1.00 87.56 94 GLY A C 1
ATOM 710 O O . GLY A 1 94 ? -1.643 4.035 13.490 1.00 87.56 94 GLY A O 1
ATOM 711 N N . THR A 1 95 ? -3.554 4.712 12.512 1.00 90.81 95 THR A N 1
ATOM 712 C CA . THR A 1 95 ? -4.397 3.786 13.279 1.00 90.81 95 THR A CA 1
ATOM 713 C C . THR A 1 95 ? -3.978 2.348 12.984 1.00 90.81 95 THR A C 1
ATOM 715 O O . THR A 1 95 ? -3.855 1.932 11.827 1.00 90.81 95 THR A O 1
ATOM 718 N N . ARG A 1 96 ? -3.716 1.572 14.040 1.00 89.25 96 ARG A N 1
ATOM 719 C CA . ARG A 1 96 ? -3.356 0.158 13.902 1.00 89.25 96 ARG A CA 1
ATOM 720 C C . ARG A 1 96 ? -4.547 -0.619 13.376 1.00 89.25 96 ARG A C 1
ATOM 722 O O . ARG A 1 96 ? -5.672 -0.346 13.759 1.00 89.25 96 ARG A O 1
ATOM 729 N N . TRP A 1 97 ? -4.286 -1.654 12.587 1.00 84.25 97 TRP A N 1
ATOM 730 C CA . TRP A 1 97 ? -5.315 -2.459 11.919 1.00 84.25 97 TRP A CA 1
ATOM 731 C C . TRP A 1 97 ? -6.440 -2.999 12.828 1.00 84.25 97 TRP A C 1
ATOM 733 O O . TRP A 1 97 ? -7.535 -3.240 12.339 1.00 84.25 97 TRP A O 1
ATOM 743 N N . HIS A 1 98 ? -6.182 -3.221 14.122 1.00 87.12 98 HIS A N 1
ATOM 744 C CA . HIS A 1 98 ? -7.177 -3.709 15.090 1.00 87.12 98 HIS A CA 1
ATOM 745 C C . HIS A 1 98 ? -7.919 -2.591 15.834 1.00 87.12 98 HIS A C 1
ATOM 747 O O . HIS A 1 98 ? -8.907 -2.869 16.506 1.00 87.12 98 HIS A O 1
ATOM 753 N N . ASP A 1 99 ? -7.447 -1.352 15.709 1.00 92.88 99 ASP A N 1
ATOM 754 C CA . ASP A 1 99 ? -8.007 -0.165 16.357 1.00 92.88 99 ASP A CA 1
ATOM 755 C C . ASP A 1 99 ? -8.832 0.696 15.376 1.00 92.88 99 ASP A C 1
ATOM 757 O O . ASP A 1 99 ? -9.360 1.732 15.775 1.00 92.88 99 ASP A O 1
ATOM 761 N N . THR A 1 100 ? -8.923 0.297 14.099 1.00 92.81 100 THR A N 1
ATOM 762 C CA . THR A 1 100 ? -9.637 1.045 13.047 1.00 92.81 100 THR A CA 1
ATOM 763 C C . THR A 1 100 ? -11.142 1.005 13.246 1.00 92.81 100 THR A C 1
ATOM 765 O O . THR A 1 100 ? -11.685 -0.020 13.669 1.00 92.81 100 THR A O 1
ATOM 768 N N . ASP A 1 101 ? -11.825 2.081 12.861 1.00 94.12 101 ASP A N 1
ATOM 769 C CA . ASP A 1 101 ? -13.281 2.144 12.909 1.00 94.12 101 ASP A CA 1
ATOM 770 C C . ASP A 1 101 ? -13.885 1.270 11.789 1.00 94.12 101 ASP A C 1
ATOM 772 O O . 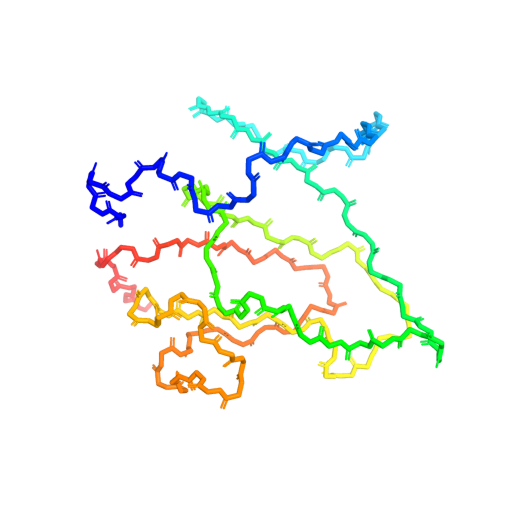ASP A 1 101 ? -13.730 1.579 10.599 1.00 94.12 101 ASP A O 1
ATOM 776 N N . PRO A 1 102 ? -14.594 0.174 12.121 1.00 92.94 102 PRO A N 1
ATOM 777 C CA . PRO A 1 102 ? -15.173 -0.704 11.112 1.00 92.94 102 PRO A CA 1
ATOM 778 C C . PRO A 1 102 ? -16.207 0.001 10.219 1.00 92.94 102 PRO A C 1
ATOM 780 O O . PRO A 1 102 ? -16.394 -0.426 9.078 1.00 92.94 102 PRO A O 1
ATOM 783 N N . ASP A 1 103 ? -16.844 1.086 10.677 1.00 95.06 103 ASP A N 1
ATOM 784 C CA . ASP A 1 103 ? -17.847 1.827 9.898 1.00 95.06 103 ASP A CA 1
ATOM 785 C C . ASP A 1 103 ? -17.220 2.676 8.773 1.00 95.06 103 ASP A C 1
ATOM 787 O O . ASP A 1 103 ? -17.904 3.084 7.817 1.00 95.06 103 ASP A O 1
ATOM 791 N N . LEU A 1 104 ? -15.909 2.920 8.855 1.00 93.81 104 LEU A N 1
ATOM 792 C CA . LEU A 1 104 ? -15.130 3.642 7.850 1.00 93.81 104 LEU A CA 1
ATOM 793 C C . LEU A 1 104 ? -14.520 2.712 6.795 1.00 93.81 104 LEU A C 1
ATOM 795 O O . LEU A 1 104 ? -14.065 3.194 5.757 1.00 93.81 104 LEU A O 1
ATOM 799 N N . VAL A 1 105 ? -14.570 1.391 6.985 1.00 92.56 105 VAL A N 1
ATOM 800 C CA . VAL A 1 105 ? -14.107 0.419 5.987 1.00 92.56 105 VAL A CA 1
ATOM 801 C C . VAL A 1 105 ? -15.103 0.349 4.826 1.00 92.56 105 VAL A C 1
ATOM 803 O O . VAL A 1 105 ? -16.265 -0.025 4.980 1.00 92.56 105 VAL A O 1
ATOM 806 N N . ARG A 1 106 ? -14.648 0.695 3.620 1.00 90.88 106 ARG A N 1
ATOM 807 C CA . ARG A 1 106 ? -15.452 0.679 2.385 1.00 90.88 106 ARG A CA 1
ATOM 808 C C . ARG A 1 106 ? -15.205 -0.523 1.509 1.00 90.88 106 ARG A C 1
ATOM 810 O O . ARG A 1 106 ? -16.112 -0.962 0.807 1.00 90.88 106 ARG A O 1
ATOM 817 N N . VAL A 1 107 ? -13.987 -1.044 1.535 1.00 88.44 107 VAL A N 1
ATOM 818 C CA . VAL A 1 107 ? -13.624 -2.223 0.757 1.00 88.44 107 VAL A CA 1
ATOM 819 C C . VAL A 1 107 ? -12.825 -3.160 1.635 1.00 88.44 107 VAL A C 1
ATOM 821 O O . VAL A 1 107 ? -11.921 -2.742 2.351 1.00 88.44 107 VAL A O 1
ATOM 824 N N . HIS A 1 108 ? -13.161 -4.435 1.519 1.00 88.88 108 HIS A N 1
ATOM 825 C CA . HIS A 1 108 ? -12.415 -5.557 2.049 1.00 88.88 108 HIS A CA 1
ATOM 826 C C . HIS A 1 108 ? -12.202 -6.512 0.875 1.00 88.88 108 HIS A C 1
ATOM 828 O O . HIS A 1 108 ? -13.138 -7.175 0.428 1.00 88.88 108 HIS A O 1
ATOM 834 N N . ALA A 1 109 ? -11.000 -6.491 0.304 1.00 87.56 109 ALA A N 1
ATOM 835 C CA . ALA A 1 109 ? -10.684 -7.221 -0.914 1.00 87.56 109 ALA A CA 1
ATOM 836 C C . ALA A 1 109 ? -9.465 -8.101 -0.689 1.00 87.56 109 ALA A C 1
ATOM 838 O O . ALA A 1 109 ? -8.365 -7.612 -0.432 1.00 87.56 109 ALA A O 1
ATOM 839 N N . GLN A 1 110 ? -9.664 -9.406 -0.819 1.00 89.38 110 GLN A N 1
ATOM 840 C CA . GLN A 1 110 ? -8.558 -10.336 -0.848 1.00 89.38 110 GLN A CA 1
ATOM 841 C C . GLN A 1 110 ? -8.075 -10.544 -2.279 1.00 89.38 110 GLN A C 1
ATOM 843 O O . GLN A 1 110 ? -8.844 -10.912 -3.168 1.00 89.38 110 GLN A O 1
ATOM 848 N N . HIS A 1 111 ? -6.775 -10.372 -2.488 1.00 87.50 111 HIS A N 1
ATOM 849 C CA . HIS A 1 111 ? -6.149 -10.617 -3.780 1.00 87.50 111 HIS A CA 1
ATOM 850 C C . HIS A 1 111 ? -5.918 -12.118 -3.966 1.00 87.50 111 HIS A C 1
ATOM 852 O O . HIS A 1 111 ? -5.099 -12.688 -3.258 1.00 87.50 111 HIS A O 1
ATOM 858 N N . ARG A 1 112 ? -6.617 -12.778 -4.898 1.00 80.50 112 ARG A N 1
ATOM 859 C CA . ARG A 1 112 ? -6.397 -14.207 -5.235 1.00 80.50 112 ARG A CA 1
ATOM 860 C C . ARG A 1 112 ? -6.373 -14.480 -6.732 1.00 80.50 112 ARG A C 1
ATOM 862 O O . ARG A 1 112 ? -5.531 -15.254 -7.188 1.00 80.50 112 ARG A O 1
ATOM 869 N N . ASP A 1 113 ? -7.249 -13.807 -7.468 1.00 71.88 113 ASP A N 1
ATOM 870 C CA . ASP A 1 113 ? -7.301 -13.814 -8.927 1.00 71.88 113 ASP A CA 1
ATOM 871 C C . ASP A 1 113 ? -6.712 -12.516 -9.482 1.00 71.88 113 ASP A C 1
ATOM 873 O O . ASP A 1 113 ? -6.561 -11.539 -8.746 1.00 71.88 113 ASP A O 1
ATOM 877 N N . LEU A 1 114 ? -6.358 -12.500 -10.773 1.00 63.38 114 LEU A N 1
ATOM 878 C CA . LEU A 1 114 ? -5.870 -11.293 -11.445 1.00 63.38 114 LEU A CA 1
ATOM 879 C C . LEU A 1 114 ? -6.922 -10.180 -11.301 1.00 63.38 114 LEU A C 1
ATOM 881 O O . LEU A 1 114 ? -7.933 -10.169 -12.000 1.00 63.38 114 LEU A O 1
ATOM 885 N N . MET A 1 115 ? -6.683 -9.262 -10.370 1.00 57.75 115 MET A N 1
ATOM 886 C CA . MET A 1 115 ? -7.597 -8.186 -10.025 1.00 57.75 115 MET A CA 1
ATOM 887 C C . MET A 1 115 ? -6.806 -6.889 -9.897 1.00 57.75 115 MET A C 1
ATOM 889 O O . MET A 1 115 ? -5.722 -6.841 -9.309 1.00 57.75 115 MET A O 1
ATOM 893 N N . THR A 1 116 ? -7.371 -5.837 -10.476 1.00 57.22 116 THR A N 1
ATOM 894 C CA . THR A 1 116 ? -6.918 -4.463 -10.304 1.00 57.22 116 THR A CA 1
ATOM 895 C C . THR A 1 116 ? -7.857 -3.797 -9.314 1.00 57.22 116 THR A C 1
ATOM 897 O O . THR A 1 116 ? -9.057 -3.719 -9.575 1.00 57.22 116 THR A O 1
ATOM 900 N N . VAL A 1 117 ? -7.324 -3.293 -8.202 1.00 58.59 117 VAL A N 1
ATOM 901 C CA . VAL A 1 117 ? -8.087 -2.433 -7.293 1.00 58.59 117 VAL A CA 1
ATOM 902 C C . VAL A 1 117 ? -7.612 -0.994 -7.520 1.00 58.59 117 VAL A C 1
ATOM 904 O O . VAL A 1 117 ? -6.511 -0.645 -7.084 1.00 58.59 117 VAL A O 1
ATOM 907 N N . PRO A 1 118 ? -8.376 -0.157 -8.250 1.00 53.97 118 PRO A N 1
ATOM 908 C CA . PRO A 1 118 ? -8.071 1.262 -8.349 1.00 53.97 118 PRO A CA 1
ATOM 909 C C . PRO A 1 118 ? -8.395 1.932 -7.011 1.00 53.97 118 PRO A C 1
ATOM 911 O O . PRO A 1 118 ? -9.544 1.935 -6.568 1.00 53.97 118 PRO A O 1
ATOM 914 N N . LEU A 1 119 ? -7.385 2.507 -6.365 1.00 53.91 119 LEU A N 1
ATOM 915 C CA . LEU A 1 119 ? -7.545 3.298 -5.151 1.00 53.91 119 LEU A CA 1
ATOM 916 C C . LEU A 1 119 ? -7.740 4.745 -5.566 1.00 53.91 119 LEU A C 1
ATOM 918 O O . LEU A 1 119 ? -6.804 5.440 -5.968 1.00 53.91 119 LEU A O 1
ATOM 922 N N . ARG A 1 120 ? -8.992 5.191 -5.502 1.00 46.41 120 ARG A N 1
ATOM 923 C CA . ARG A 1 120 ? -9.316 6.606 -5.617 1.00 46.41 120 AR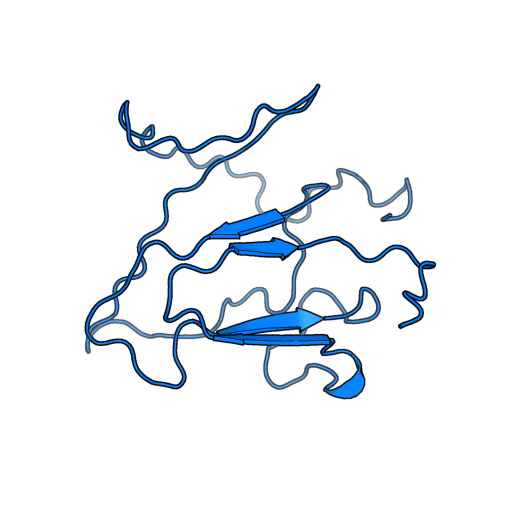G A CA 1
ATOM 924 C C . ARG A 1 120 ? -9.478 7.154 -4.211 1.00 46.41 120 ARG A C 1
ATOM 926 O O . ARG A 1 120 ? -10.312 6.655 -3.462 1.00 46.41 120 ARG A O 1
ATOM 933 N N . THR A 1 121 ? -8.738 8.201 -3.879 1.00 40.38 121 THR A N 1
ATOM 934 C CA . THR A 1 121 ? -9.069 9.074 -2.753 1.00 40.38 121 THR A CA 1
ATOM 935 C C . THR A 1 121 ? -10.470 9.617 -3.036 1.00 40.38 121 THR A C 1
ATOM 937 O O . THR A 1 121 ? -10.661 10.383 -3.985 1.00 40.38 121 THR A O 1
ATOM 940 N N . LEU A 1 122 ? -11.484 9.115 -2.327 1.00 38.22 122 LEU A N 1
ATOM 941 C CA . LEU A 1 122 ? -12.867 9.532 -2.534 1.00 38.22 122 LEU A CA 1
ATOM 942 C C . LEU A 1 122 ? -13.038 10.930 -1.942 1.00 38.22 122 LEU A C 1
ATOM 944 O O . LEU A 1 122 ? -13.438 11.100 -0.797 1.00 38.22 122 LEU A O 1
ATOM 948 N N . ASP A 1 123 ? -12.744 11.948 -2.745 1.00 36.84 123 ASP A N 1
ATOM 949 C CA . ASP A 1 123 ? -13.357 13.247 -2.526 1.00 36.84 123 ASP A CA 1
ATOM 950 C C . ASP A 1 123 ? -14.841 13.144 -2.866 1.00 36.84 123 ASP A C 1
ATOM 952 O O . ASP A 1 123 ? -15.234 12.593 -3.899 1.00 36.84 123 ASP A O 1
ATOM 956 N N . GLY A 1 124 ? -15.657 13.628 -1.931 1.00 44.91 124 GLY A N 1
ATOM 957 C CA . GLY A 1 124 ? -17.102 13.502 -1.949 1.00 44.91 124 GLY A CA 1
ATOM 958 C C . GLY A 1 124 ? -17.756 13.892 -3.277 1.00 44.91 124 GLY A C 1
ATOM 959 O O . GLY A 1 124 ? -17.309 14.782 -3.995 1.00 44.91 124 GLY A O 1
ATOM 960 N N . ALA A 1 125 ? -18.902 13.246 -3.500 1.00 41.47 125 ALA A N 1
ATOM 961 C CA . ALA A 1 125 ? -19.860 13.420 -4.591 1.00 41.47 125 ALA A CA 1
ATOM 962 C C . ALA A 1 125 ? -19.589 12.621 -5.879 1.00 41.47 125 ALA A C 1
ATOM 964 O O . ALA A 1 125 ? -19.213 13.159 -6.913 1.00 41.47 125 ALA A O 1
ATOM 965 N N . ALA A 1 126 ? -19.998 11.350 -5.857 1.00 33.91 126 ALA A N 1
ATOM 966 C CA . ALA A 1 126 ? -20.883 10.828 -6.899 1.00 33.91 126 ALA A CA 1
ATOM 967 C C . ALA A 1 126 ? -21.680 9.632 -6.359 1.00 33.91 126 ALA A C 1
ATOM 969 O O . ALA A 1 126 ? -21.152 8.538 -6.180 1.00 33.91 126 ALA A O 1
ATOM 970 N N . ARG A 1 127 ? -22.979 9.842 -6.119 1.00 37.00 127 ARG A N 1
ATOM 971 C CA . ARG A 1 127 ? -23.953 8.748 -6.090 1.00 37.00 127 ARG A CA 1
ATOM 972 C C . ARG A 1 127 ? -24.010 8.161 -7.499 1.00 37.00 127 ARG A C 1
ATOM 974 O O . ARG A 1 127 ? -24.455 8.852 -8.411 1.00 37.00 127 ARG A O 1
ATOM 981 N N . ALA A 1 128 ? -23.595 6.912 -7.668 1.00 31.92 128 ALA A N 1
ATOM 982 C CA . ALA A 1 128 ? -23.989 6.131 -8.829 1.00 31.92 128 ALA A CA 1
ATOM 983 C C . ALA A 1 128 ? -25.371 5.532 -8.536 1.00 31.92 128 ALA A C 1
ATOM 985 O O . ALA A 1 128 ? -25.522 4.651 -7.692 1.00 31.92 128 ALA A O 1
ATOM 986 N N . THR A 1 129 ? -26.398 6.088 -9.169 1.00 36.44 129 THR A N 1
ATOM 987 C CA . THR A 1 129 ? -27.692 5.423 -9.327 1.00 36.44 129 THR A CA 1
ATOM 988 C C . THR A 1 129 ? -27.553 4.292 -10.340 1.00 36.44 129 THR A C 1
ATOM 990 O O . THR A 1 129 ? -27.053 4.564 -11.427 1.00 36.44 129 THR A O 1
ATOM 993 N N . ALA A 1 130 ? -28.033 3.112 -9.930 1.00 36.47 130 ALA A N 1
ATOM 994 C CA . ALA A 1 130 ? -28.536 1.957 -10.693 1.00 36.47 130 ALA A CA 1
ATOM 995 C C . ALA A 1 130 ? -27.840 1.571 -12.010 1.00 36.47 130 ALA A C 1
ATOM 997 O O . ALA A 1 130 ? -27.977 2.313 -13.006 1.00 36.47 130 ALA A O 1
#

Radius of gyration: 16.83 Å; chains: 1; bounding box: 46×44×37 Å

Organism: Streptomyces violaceusniger (NCBI:txid68280)

Sequence (130 aa):
MLSTKDDFVQHGSGKVRIFDEIRAGQCWTTTAIAGVCTLPNMRTITNGDLIDEPALEGVHGDGGDHTMTTYLGSRNMTEESAVTFLQEVQEVNGTRWHDTDPDLVRVHAQHRDLMTVPLRTLDGAARATA

InterPro domains:
  IPR018724 2OG-Fe dioxygenase [PF10014] (36-102)